Protein AF-A0A351YX55-F1 (afdb_monomer)

Solvent-accessible surface area (backbone atoms only — not comparable to full-atom values): 6718 Å² total; per-residue (Å²): 135,86,81,84,75,85,75,78,84,70,80,73,75,76,81,52,89,82,68,80,78,48,26,46,62,54,45,52,52,51,52,54,45,51,53,49,22,58,74,71,72,47,92,52,70,72,75,37,78,89,35,50,68,60,51,47,45,30,57,53,31,36,51,44,68,90,80,42,91,55,95,71,80,54,76,73,83,74,54,78,64,52,51,49,49,51,50,51,37,52,54,46,45,53,50,50,51,28,61,76,67,57,55,88,58,87,128

Nearest PDB structures (foldseek):
  5gna-assembly1_A  TM=3.179E-01  e=4.954E+00  Salmonella enterica subsp. enterica serovar Typhimurium str. LT2

Secondary structure (DSSP, 8-state):
----------------TT-TT-HHHHHHHHHHHHHHHHHTT---GGGSGGGHHHHHHHHHHTT-TTT--SS--------HHHHHHHHHHHHHHHHHHHHHTTTT---

pLDDT: mean 80.02, std 22.58, range [28.55, 98.31]

Mean predicted aligned error: 9.8 Å

Sequence (107 aa):
MHKYNKKANVWTLNFDETTISDCSLFLDKWNVVGDIAKTLNCDFVGNQDSCTKLYSKFVYGANLPTMNNTDKKYIPSFDKEELRQIANVTNDMAGVLKLALEIDAPQ

Structure (mmCIF, N/CA/C/O backbone):
data_AF-A0A351YX55-F1
#
_entry.id   AF-A0A351YX55-F1
#
loop_
_atom_site.group_PDB
_atom_site.id
_atom_site.type_symbol
_atom_site.label_atom_id
_atom_site.label_alt_id
_atom_site.label_comp_id
_atom_site.label_asym_id
_atom_site.label_entity_id
_atom_site.label_seq_id
_atom_site.pdbx_PDB_ins_code
_atom_site.Cartn_x
_atom_site.Cartn_y
_atom_site.Cartn_z
_atom_site.occupancy
_atom_site.B_iso_or_equiv
_atom_site.auth_seq_id
_atom_site.auth_co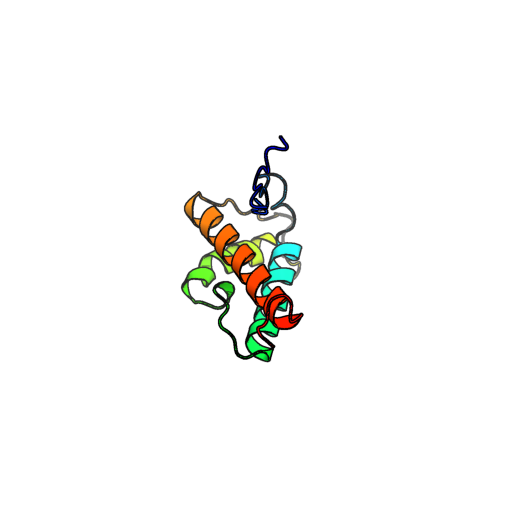mp_id
_atom_site.auth_asym_id
_atom_site.auth_atom_id
_atom_site.pdbx_PDB_model_num
ATOM 1 N N . MET A 1 1 ? 11.730 37.334 -26.244 1.00 38.84 1 MET A N 1
ATOM 2 C CA . MET A 1 1 ? 12.554 36.215 -25.735 1.00 38.84 1 MET A CA 1
ATOM 3 C C . MET A 1 1 ? 11.698 35.377 -24.796 1.00 38.84 1 MET A C 1
ATOM 5 O O . MET A 1 1 ? 11.363 35.835 -23.711 1.00 38.84 1 MET A O 1
ATOM 9 N N . HIS A 1 2 ? 11.244 34.215 -25.271 1.00 33.81 2 HIS A N 1
ATOM 10 C CA . HIS A 1 2 ? 10.392 33.289 -24.521 1.00 33.81 2 HIS A CA 1
ATOM 11 C C . HIS A 1 2 ? 11.194 32.649 -23.380 1.00 33.81 2 HIS A C 1
ATOM 13 O O . HIS A 1 2 ? 12.179 31.958 -23.628 1.00 33.81 2 HIS A O 1
ATOM 19 N N . LYS A 1 3 ? 10.776 32.878 -22.130 1.00 35.16 3 LYS A N 1
ATOM 20 C CA . LYS A 1 3 ? 11.300 32.156 -20.967 1.00 35.16 3 LYS A CA 1
ATOM 21 C C . LYS A 1 3 ? 10.686 30.755 -20.964 1.00 35.16 3 LYS A C 1
ATOM 23 O O . LYS A 1 3 ? 9.524 30.594 -20.601 1.00 35.16 3 LYS A O 1
ATOM 28 N N . TYR A 1 4 ? 11.462 29.758 -21.382 1.00 28.55 4 TYR A N 1
ATOM 29 C CA . TYR A 1 4 ? 11.138 28.351 -21.162 1.00 28.55 4 TYR A CA 1
ATOM 30 C C . TYR A 1 4 ? 11.154 28.08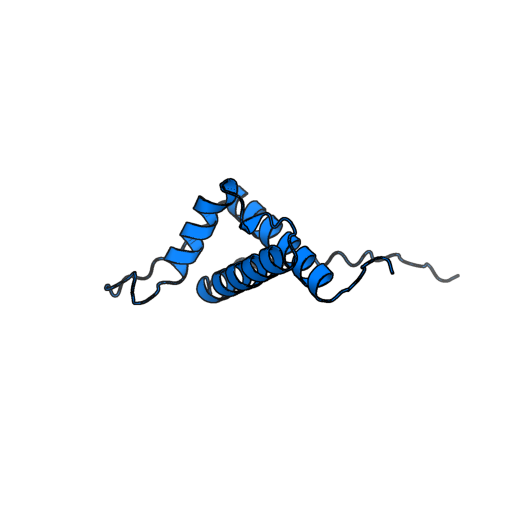5 -19.655 1.00 28.55 4 TYR A C 1
ATOM 32 O O . TYR A 1 4 ? 12.212 28.045 -19.030 1.00 28.55 4 TYR A O 1
ATOM 40 N N . ASN A 1 5 ? 9.972 27.951 -19.061 1.00 30.39 5 ASN A N 1
ATOM 41 C CA . ASN A 1 5 ? 9.821 27.564 -17.668 1.00 30.39 5 ASN A CA 1
ATOM 42 C C . ASN A 1 5 ? 9.662 26.041 -17.631 1.00 30.39 5 ASN A C 1
ATOM 44 O O . ASN A 1 5 ? 8.621 25.508 -18.014 1.00 30.39 5 ASN A O 1
ATOM 48 N N . LYS A 1 6 ? 10.726 25.338 -17.234 1.00 40.97 6 LYS A N 1
ATOM 49 C CA . LYS A 1 6 ? 10.734 23.885 -17.039 1.00 40.97 6 LYS A CA 1
ATOM 50 C C . LYS A 1 6 ? 9.888 23.579 -15.795 1.00 40.97 6 LYS A C 1
ATOM 52 O O . LYS A 1 6 ? 10.411 23.433 -14.697 1.00 40.97 6 LYS A O 1
ATOM 57 N N . LYS A 1 7 ? 8.562 23.522 -15.950 1.00 35.44 7 LYS A N 1
ATOM 58 C CA . LYS A 1 7 ? 7.699 22.883 -14.953 1.00 35.44 7 LYS A CA 1
ATOM 59 C C . LYS A 1 7 ? 7.976 21.387 -15.033 1.00 35.44 7 LYS A C 1
ATOM 61 O O . LYS A 1 7 ? 7.466 20.703 -15.914 1.00 35.44 7 LYS A O 1
ATOM 66 N N . ALA A 1 8 ? 8.840 20.900 -14.147 1.00 36.28 8 ALA A N 1
ATOM 67 C CA . ALA A 1 8 ? 8.860 19.489 -13.817 1.00 36.28 8 ALA A CA 1
ATOM 68 C C . ALA A 1 8 ? 7.469 19.152 -13.265 1.00 36.28 8 ALA A C 1
ATOM 70 O O . ALA A 1 8 ? 7.098 19.608 -12.184 1.00 36.28 8 ALA A O 1
ATOM 71 N N . ASN A 1 9 ? 6.680 18.428 -14.057 1.00 36.25 9 ASN A N 1
ATOM 72 C CA . ASN A 1 9 ? 5.442 17.802 -13.619 1.00 36.25 9 ASN A CA 1
ATOM 73 C C . ASN A 1 9 ? 5.810 16.684 -12.643 1.00 36.25 9 ASN A C 1
ATOM 75 O O . ASN A 1 9 ? 5.914 15.520 -13.018 1.00 36.25 9 ASN A O 1
ATOM 79 N N . VAL A 1 10 ? 6.052 17.049 -11.388 1.00 37.03 10 VAL A N 1
ATOM 80 C CA . VAL A 1 10 ? 5.921 16.101 -10.292 1.00 37.03 10 VAL A CA 1
ATOM 81 C C . VAL A 1 10 ? 4.430 16.064 -10.018 1.00 37.03 10 VAL A C 1
ATOM 83 O O . VAL A 1 10 ? 3.863 17.045 -9.540 1.00 37.03 10 VAL A O 1
ATOM 86 N N . TRP A 1 11 ? 3.779 14.968 -10.394 1.00 35.53 11 TRP A N 1
ATOM 87 C CA . TRP A 1 11 ? 2.463 14.635 -9.878 1.00 35.53 11 TRP A CA 1
ATOM 88 C C . TRP A 1 11 ? 2.602 14.498 -8.361 1.00 35.53 11 TRP A C 1
ATOM 90 O O . TRP A 1 11 ? 2.833 13.413 -7.840 1.00 35.53 11 TRP A O 1
ATOM 100 N N . THR A 1 12 ? 2.516 15.609 -7.633 1.00 34.50 12 THR A N 1
ATOM 101 C CA . THR A 1 12 ? 2.082 15.571 -6.246 1.00 34.50 12 THR A CA 1
ATOM 102 C C . THR A 1 12 ? 0.660 15.044 -6.310 1.00 34.50 12 THR A C 1
ATOM 104 O O . THR A 1 12 ? -0.283 15.801 -6.546 1.00 34.50 12 THR A O 1
ATOM 107 N N . LEU A 1 13 ? 0.513 13.723 -6.190 1.00 39.91 13 LEU A N 1
ATOM 108 C CA . LEU A 1 13 ? -0.723 13.133 -5.714 1.00 39.91 13 LEU A CA 1
ATOM 109 C C . LEU A 1 13 ? -0.934 13.763 -4.341 1.00 39.91 13 LEU A C 1
ATOM 111 O O . LEU A 1 13 ? -0.327 13.354 -3.353 1.00 39.91 13 LEU A O 1
ATOM 115 N N . ASN A 1 14 ? -1.701 14.85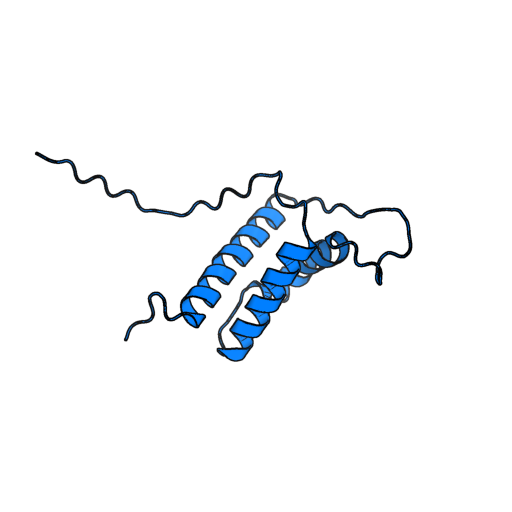2 -4.317 1.00 35.97 14 ASN A N 1
ATOM 116 C CA . ASN A 1 14 ? -2.205 15.425 -3.090 1.00 35.97 14 ASN A CA 1
ATOM 117 C C . ASN A 1 14 ? -3.108 14.344 -2.501 1.00 35.97 14 ASN A C 1
ATOM 119 O O . ASN A 1 14 ? -4.268 14.224 -2.889 1.00 35.97 14 ASN A O 1
ATOM 123 N N . PHE A 1 15 ? -2.541 13.516 -1.624 1.00 45.19 15 PHE A N 1
ATOM 124 C CA . PHE A 1 15 ? -3.295 12.729 -0.662 1.00 45.19 15 PHE A CA 1
ATOM 125 C C . PHE A 1 15 ? -3.948 13.732 0.284 1.00 45.19 15 PHE A C 1
ATOM 127 O O . PHE A 1 15 ? -3.431 14.073 1.342 1.00 45.19 15 PHE A O 1
ATOM 134 N N . ASP A 1 16 ? -5.043 14.301 -0.198 1.00 39.59 16 ASP A N 1
ATOM 135 C CA . ASP A 1 16 ? -6.009 15.035 0.585 1.00 39.59 16 ASP A CA 1
ATOM 136 C C . ASP A 1 16 ? -6.512 14.086 1.686 1.00 39.59 16 ASP A C 1
ATOM 138 O O . ASP A 1 16 ? -6.999 12.986 1.398 1.00 39.59 16 ASP A O 1
ATOM 142 N N . GLU A 1 17 ? -6.366 14.514 2.943 1.00 40.56 17 GLU A N 1
ATOM 143 C CA . GLU A 1 17 ? -6.799 13.828 4.168 1.00 40.56 17 GLU A CA 1
ATOM 144 C C . GLU A 1 17 ? -8.263 13.328 4.123 1.00 40.56 17 GLU A C 1
ATOM 146 O O . GLU A 1 17 ? -8.650 12.493 4.937 1.00 40.56 17 GLU A O 1
ATOM 151 N N . THR A 1 18 ? -9.075 13.761 3.153 1.00 40.66 18 THR A N 1
ATOM 152 C CA . THR A 1 18 ? -10.464 13.326 2.941 1.00 40.66 18 THR A CA 1
ATOM 153 C C . THR A 1 18 ? -10.651 12.085 2.050 1.00 40.66 18 THR A C 1
ATOM 155 O O . THR A 1 18 ? -11.782 11.621 1.903 1.00 40.66 18 THR A O 1
ATOM 158 N N . THR A 1 19 ? -9.589 11.476 1.497 1.00 45.50 19 THR A N 1
ATOM 159 C CA . THR A 1 19 ? -9.704 10.350 0.530 1.00 45.50 19 THR A CA 1
ATOM 160 C C . THR A 1 19 ? -9.194 8.982 1.000 1.00 45.50 19 THR A C 1
ATOM 162 O O . THR A 1 19 ? -9.152 8.041 0.209 1.00 45.50 19 THR A O 1
ATOM 165 N N . ILE A 1 20 ? -8.928 8.802 2.300 1.00 51.03 20 ILE A N 1
ATOM 166 C CA . ILE A 1 20 ? -8.812 7.464 2.921 1.00 51.03 20 ILE A CA 1
ATOM 167 C C . ILE A 1 20 ? -10.177 7.024 3.496 1.00 51.03 20 ILE A C 1
ATOM 169 O O . ILE A 1 20 ? -10.271 6.456 4.579 1.00 51.03 20 ILE A O 1
ATOM 173 N N . SER A 1 21 ? -11.281 7.326 2.805 1.00 54.59 21 SER A N 1
ATOM 174 C CA . SER A 1 21 ? -12.603 6.808 3.193 1.00 54.59 21 SER A CA 1
ATOM 175 C C . SER A 1 21 ? -12.866 5.409 2.629 1.00 54.59 21 SER A C 1
ATOM 177 O O . SER A 1 21 ? -13.697 4.685 3.175 1.00 54.59 21 SER A O 1
ATOM 179 N N . ASP A 1 22 ? -12.121 4.997 1.596 1.00 77.44 22 ASP A N 1
ATOM 180 C CA . ASP A 1 22 ? -12.303 3.709 0.930 1.00 77.44 22 ASP A CA 1
ATOM 181 C C . ASP A 1 22 ? -11.045 2.837 1.031 1.00 77.44 22 ASP A C 1
ATOM 183 O O . ASP A 1 22 ? -10.261 2.667 0.093 1.00 77.44 22 ASP A O 1
ATOM 187 N N . CYS A 1 23 ? -10.837 2.294 2.231 1.00 88.62 23 CYS A N 1
ATOM 188 C CA . CYS A 1 23 ? -9.776 1.323 2.484 1.00 88.62 23 CYS A CA 1
ATOM 189 C C . CYS A 1 23 ? -9.897 0.088 1.578 1.00 88.62 23 CYS A C 1
ATOM 191 O O . CYS A 1 23 ? -8.868 -0.492 1.245 1.00 88.62 23 CYS A O 1
ATOM 193 N N . SER A 1 24 ? -11.114 -0.280 1.152 1.00 89.00 24 SER A N 1
ATOM 194 C CA . SER A 1 24 ? -11.327 -1.383 0.208 1.00 89.00 24 SER A CA 1
ATOM 195 C C . SER A 1 24 ? -10.708 -1.055 -1.144 1.00 89.00 24 SER A C 1
ATOM 197 O O . SER A 1 24 ? -9.895 -1.825 -1.642 1.00 89.00 24 SER A O 1
ATOM 199 N N . LEU A 1 25 ? -10.992 0.127 -1.697 1.00 90.19 25 LEU A N 1
ATOM 200 C CA . LEU A 1 25 ? -10.420 0.549 -2.975 1.00 90.19 25 LEU A CA 1
ATOM 201 C C . LEU A 1 25 ? -8.886 0.616 -2.944 1.00 90.19 25 LEU A C 1
ATOM 203 O O . LEU A 1 25 ? -8.226 0.258 -3.920 1.00 90.19 25 LEU A O 1
ATOM 207 N N . PHE A 1 26 ? -8.298 1.110 -1.851 1.00 93.00 26 PHE A N 1
ATOM 208 C CA . PHE A 1 26 ? -6.839 1.138 -1.726 1.00 93.00 26 PHE A CA 1
ATOM 209 C C . PHE A 1 26 ? -6.249 -0.275 -1.632 1.00 93.00 26 PHE A C 1
ATOM 211 O O . PHE A 1 26 ? -5.245 -0.563 -2.283 1.00 93.00 26 PHE A O 1
ATOM 218 N N . LEU A 1 27 ? -6.897 -1.160 -0.873 1.00 93.62 27 LEU A N 1
ATOM 219 C CA . LEU A 1 27 ? -6.505 -2.560 -0.744 1.00 93.62 27 LEU A CA 1
ATOM 220 C C . LEU A 1 27 ? -6.593 -3.304 -2.084 1.00 93.62 27 LEU A C 1
ATOM 222 O O . LEU A 1 27 ? -5.666 -4.029 -2.434 1.00 93.62 27 LEU A O 1
ATOM 226 N N . ASP A 1 28 ? -7.650 -3.074 -2.865 1.00 94.62 28 ASP A N 1
ATOM 227 C CA . ASP A 1 28 ? -7.821 -3.669 -4.193 1.00 94.62 28 ASP A CA 1
ATOM 228 C C . ASP A 1 28 ? -6.697 -3.243 -5.140 1.00 94.62 28 ASP A C 1
ATOM 230 O O . ASP A 1 28 ? -6.088 -4.082 -5.804 1.00 94.62 28 ASP A O 1
ATOM 234 N N . LYS A 1 29 ? -6.355 -1.947 -5.151 1.00 95.75 29 LYS A N 1
ATOM 235 C CA . LYS A 1 29 ? -5.208 -1.437 -5.918 1.00 95.75 29 LYS A CA 1
ATOM 236 C C . LYS A 1 29 ? -3.908 -2.106 -5.482 1.00 95.75 29 LYS A C 1
ATOM 238 O O . LYS A 1 29 ? -3.143 -2.544 -6.336 1.00 95.75 29 LYS A O 1
ATOM 243 N N . TRP A 1 30 ? -3.672 -2.204 -4.174 1.00 97.00 30 TRP A N 1
ATOM 244 C CA . TRP A 1 30 ? -2.478 -2.850 -3.632 1.00 97.00 30 TRP A CA 1
ATOM 245 C C . TRP A 1 30 ? -2.375 -4.305 -4.087 1.00 97.00 30 TRP A C 1
ATOM 247 O O . TRP A 1 30 ? -1.328 -4.712 -4.585 1.00 97.00 30 TRP A O 1
ATOM 257 N N . ASN A 1 31 ? -3.459 -5.070 -3.967 1.00 97.06 31 ASN A N 1
ATOM 258 C CA . ASN A 1 31 ? -3.493 -6.485 -4.330 1.00 97.06 31 ASN A CA 1
ATOM 259 C C . ASN A 1 31 ? -3.265 -6.694 -5.828 1.00 97.06 31 ASN A C 1
ATOM 261 O O . ASN A 1 31 ? -2.382 -7.460 -6.207 1.00 97.06 31 ASN A O 1
ATOM 265 N N . VAL A 1 32 ? -3.992 -5.958 -6.675 1.00 98.00 32 VAL A N 1
ATOM 266 C CA . VAL A 1 32 ? -3.843 -6.046 -8.136 1.00 98.00 32 VAL A CA 1
ATOM 267 C C . VAL A 1 32 ? -2.412 -5.725 -8.556 1.00 98.00 32 VAL A C 1
ATOM 269 O O . VAL A 1 32 ? -1.814 -6.460 -9.338 1.00 98.00 32 VAL A O 1
ATOM 272 N N . VAL A 1 33 ? -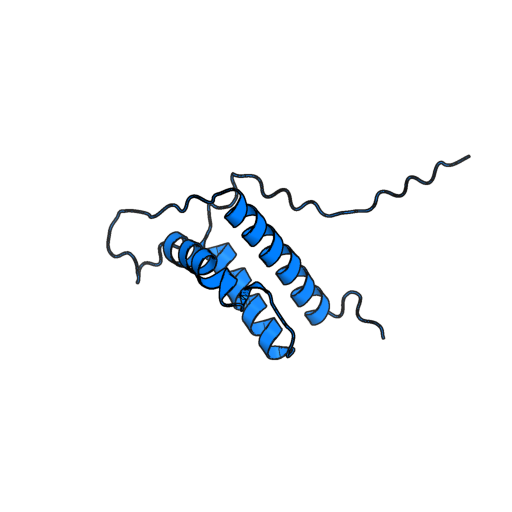1.833 -4.648 -8.025 1.00 98.12 33 VAL A N 1
ATOM 273 C CA . VAL A 1 33 ? -0.464 -4.262 -8.378 1.00 98.12 33 VAL A CA 1
ATOM 274 C C . VAL A 1 33 ? 0.562 -5.259 -7.839 1.00 98.12 33 VAL A C 1
ATOM 276 O O . VAL A 1 33 ? 1.521 -5.581 -8.538 1.00 98.12 33 VAL A O 1
ATOM 279 N N . GLY A 1 34 ? 0.343 -5.810 -6.644 1.00 97.94 34 GLY A N 1
ATOM 280 C CA . GLY A 1 34 ? 1.177 -6.874 -6.092 1.00 97.94 34 GLY A CA 1
ATOM 281 C C . GLY A 1 34 ? 1.187 -8.138 -6.958 1.00 97.94 34 GLY A C 1
ATOM 282 O O . GLY A 1 34 ? 2.248 -8.739 -7.139 1.00 97.94 34 GLY A O 1
ATOM 283 N N . ASP A 1 35 ? 0.044 -8.514 -7.534 1.00 98.31 35 ASP A N 1
ATOM 284 C CA . ASP A 1 35 ? -0.068 -9.654 -8.452 1.00 98.31 35 ASP A CA 1
ATOM 285 C C . ASP A 1 35 ? 0.570 -9.370 -9.821 1.00 98.31 35 ASP A C 1
ATOM 287 O O . ASP A 1 35 ? 1.235 -10.242 -10.390 1.00 98.31 35 ASP A O 1
ATOM 291 N N . ILE A 1 36 ? 0.454 -8.137 -10.328 1.00 98.00 36 ILE A N 1
ATOM 292 C CA . ILE A 1 36 ? 1.173 -7.692 -11.532 1.00 98.00 36 ILE A CA 1
ATOM 293 C C . ILE A 1 36 ? 2.686 -7.764 -11.306 1.00 98.00 36 ILE A C 1
ATOM 295 O O . ILE A 1 36 ? 3.391 -8.336 -12.135 1.00 98.00 36 ILE A O 1
ATOM 299 N N . ALA A 1 37 ? 3.188 -7.250 -10.180 1.00 97.88 37 ALA A N 1
ATOM 300 C CA . ALA A 1 37 ? 4.616 -7.275 -9.864 1.00 97.88 37 ALA A CA 1
ATOM 301 C C . ALA A 1 37 ? 5.173 -8.706 -9.852 1.00 97.88 37 ALA A C 1
ATOM 303 O O . ALA A 1 37 ? 6.200 -8.987 -10.467 1.00 97.88 37 ALA A O 1
ATOM 304 N N . LYS A 1 38 ? 4.438 -9.646 -9.240 1.00 97.00 38 LYS A N 1
ATOM 305 C CA . LYS A 1 38 ? 4.785 -11.076 -9.264 1.00 97.00 38 LYS A CA 1
ATOM 306 C C . LYS A 1 38 ? 4.770 -11.655 -10.678 1.00 97.00 38 LYS A C 1
ATOM 308 O O . LYS A 1 38 ? 5.664 -12.418 -11.025 1.00 97.00 38 LYS A O 1
ATOM 313 N N . THR A 1 39 ? 3.780 -11.289 -11.493 1.00 97.00 39 THR A N 1
ATOM 314 C CA . THR A 1 39 ? 3.663 -11.749 -12.888 1.00 97.00 39 THR A CA 1
ATOM 315 C C . THR A 1 39 ? 4.836 -11.268 -13.744 1.00 97.00 39 THR A C 1
ATOM 317 O O . THR A 1 39 ? 5.354 -12.024 -14.562 1.00 97.00 39 THR A O 1
ATOM 320 N N . LEU A 1 40 ? 5.285 -10.030 -13.530 1.00 95.44 40 LEU A N 1
ATOM 321 C CA . LEU A 1 40 ? 6.434 -9.430 -14.213 1.00 95.44 40 LEU A CA 1
ATOM 322 C C . LEU A 1 40 ? 7.780 -9.787 -13.570 1.00 95.44 40 LEU A C 1
ATOM 324 O O . LEU A 1 40 ? 8.823 -9.385 -14.082 1.00 95.44 40 LEU A O 1
ATOM 328 N N . ASN A 1 41 ? 7.767 -10.531 -12.460 1.00 96.31 41 ASN A N 1
ATOM 329 C CA . ASN A 1 41 ? 8.942 -10.855 -11.657 1.00 96.31 41 ASN A CA 1
ATOM 330 C C . ASN A 1 41 ? 9.767 -9.607 -11.272 1.00 96.31 41 ASN A C 1
ATOM 332 O O . ASN A 1 41 ? 10.995 -9.606 -11.380 1.00 96.31 41 ASN A O 1
ATOM 336 N N . CYS A 1 42 ? 9.089 -8.536 -10.848 1.00 94.81 42 CYS A N 1
ATOM 337 C CA . CYS A 1 42 ? 9.717 -7.322 -10.333 1.00 94.81 42 CYS A CA 1
ATOM 338 C C . CYS A 1 42 ? 9.413 -7.101 -8.846 1.00 94.81 42 CYS A C 1
ATOM 340 O O . CYS A 1 42 ? 8.445 -7.631 -8.291 1.00 94.81 42 CYS A O 1
ATOM 342 N N . ASP A 1 43 ? 10.260 -6.299 -8.203 1.00 96.12 43 ASP A N 1
ATOM 343 C CA . ASP A 1 43 ? 10.064 -5.914 -6.813 1.00 96.12 43 ASP A CA 1
ATOM 344 C C . ASP A 1 43 ? 8.920 -4.902 -6.684 1.00 96.12 43 ASP A C 1
ATOM 346 O O . ASP A 1 43 ? 8.776 -3.983 -7.488 1.00 96.12 43 ASP A O 1
ATOM 350 N N . PHE A 1 44 ? 8.130 -5.062 -5.624 1.00 97.62 44 PHE A N 1
ATOM 351 C CA . PHE A 1 44 ? 7.124 -4.100 -5.193 1.00 97.62 44 PHE A CA 1
ATOM 352 C C . PHE A 1 44 ? 7.229 -3.939 -3.678 1.00 97.62 44 PHE A C 1
ATOM 354 O O . PHE A 1 44 ? 7.084 -4.909 -2.932 1.00 97.62 44 PHE A O 1
ATOM 361 N N . VAL A 1 45 ? 7.468 -2.716 -3.208 1.00 97.25 45 VAL A N 1
ATOM 362 C CA . VAL A 1 45 ? 7.641 -2.369 -1.791 1.00 97.25 45 VAL A CA 1
ATOM 363 C C . VAL A 1 45 ? 6.443 -2.813 -0.962 1.00 97.25 45 VAL A C 1
ATOM 365 O O . VAL A 1 45 ? 6.609 -3.272 0.164 1.00 97.25 45 VAL A O 1
ATOM 368 N N . GLY A 1 46 ? 5.240 -2.771 -1.542 1.00 95.25 46 GLY A N 1
ATOM 369 C CA . GLY A 1 46 ? 4.027 -3.211 -0.869 1.00 95.25 46 GLY A CA 1
ATOM 370 C C . GLY A 1 46 ? 3.979 -4.715 -0.566 1.00 95.25 46 GLY A C 1
ATOM 371 O O . GLY A 1 46 ? 3.150 -5.130 0.238 1.00 95.25 46 GLY A O 1
ATOM 372 N N . ASN A 1 47 ? 4.855 -5.528 -1.163 1.00 96.12 47 ASN A N 1
ATOM 373 C CA . ASN A 1 47 ? 4.986 -6.957 -0.859 1.00 96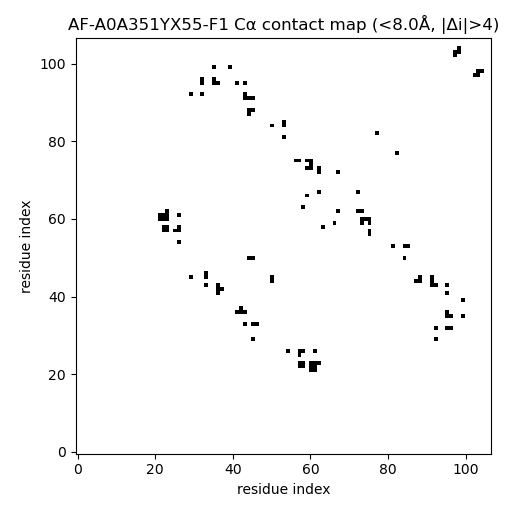.12 47 ASN A CA 1
ATOM 374 C C . ASN A 1 47 ? 6.022 -7.248 0.245 1.00 96.12 47 ASN A C 1
ATOM 376 O O . ASN A 1 47 ? 6.202 -8.407 0.609 1.00 96.12 47 ASN A O 1
ATOM 380 N N . GLN A 1 48 ? 6.727 -6.236 0.764 1.00 96.25 48 GLN A N 1
ATOM 381 C CA . GLN A 1 48 ? 7.742 -6.423 1.803 1.00 96.25 48 GLN A CA 1
ATOM 382 C C . GLN A 1 48 ? 7.120 -6.541 3.200 1.00 96.25 48 GLN A C 1
ATOM 384 O O . GLN A 1 48 ? 6.143 -5.863 3.523 1.00 96.25 48 GLN A O 1
ATOM 389 N N . ASP A 1 49 ? 7.766 -7.313 4.080 1.00 96.00 49 ASP A N 1
ATOM 390 C CA . ASP A 1 49 ? 7.326 -7.520 5.470 1.00 96.00 49 ASP A 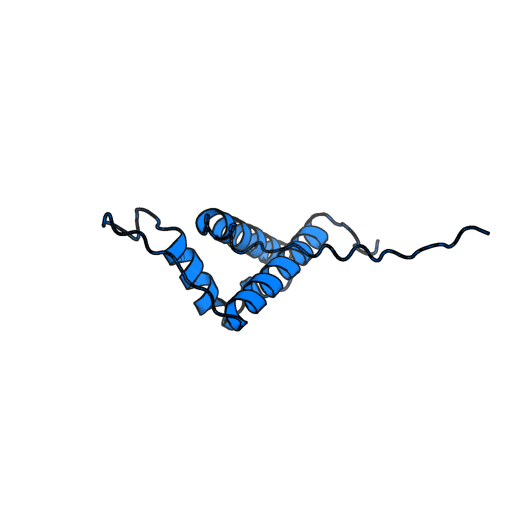CA 1
ATOM 391 C C . ASP A 1 49 ? 7.202 -6.218 6.279 1.00 96.00 49 ASP A C 1
ATOM 393 O O . ASP A 1 49 ? 6.410 -6.126 7.222 1.00 96.00 49 ASP A O 1
ATOM 397 N N . SER A 1 50 ? 7.966 -5.187 5.905 1.00 94.56 50 SER A N 1
ATOM 398 C CA . SER A 1 50 ? 7.903 -3.850 6.502 1.00 94.56 50 SER A CA 1
ATOM 399 C C . SER A 1 50 ? 6.527 -3.193 6.331 1.00 94.56 50 SER A C 1
ATOM 401 O O . SER A 1 50 ? 6.107 -2.426 7.199 1.00 94.56 50 SER A O 1
ATOM 403 N N . CYS A 1 51 ? 5.790 -3.538 5.271 1.00 96.12 51 CYS A N 1
ATOM 404 C CA . CYS A 1 51 ? 4.461 -3.007 4.986 1.00 96.12 51 CYS A CA 1
ATOM 405 C C . CYS A 1 51 ? 3.320 -3.814 5.622 1.00 96.12 51 CYS A C 1
ATOM 407 O O . CYS A 1 51 ? 2.182 -3.344 5.614 1.00 96.12 51 CYS A O 1
ATOM 409 N N . THR A 1 52 ? 3.584 -4.974 6.234 1.00 96.25 52 THR A N 1
ATOM 410 C CA . THR A 1 52 ? 2.546 -5.869 6.783 1.00 96.25 52 THR A CA 1
ATOM 411 C C . THR A 1 52 ? 1.622 -5.175 7.786 1.00 96.25 52 THR A C 1
ATOM 413 O O . THR A 1 52 ? 0.403 -5.368 7.762 1.00 96.25 52 THR A O 1
ATOM 416 N N . LYS A 1 53 ? 2.171 -4.325 8.664 1.00 96.31 53 LYS A N 1
ATOM 417 C CA . LYS A 1 53 ? 1.369 -3.569 9.644 1.00 96.31 53 LYS A CA 1
ATOM 418 C C . LYS A 1 53 ? 0.445 -2.555 8.971 1.00 96.31 53 LYS A C 1
ATOM 420 O O . LYS A 1 53 ? -0.726 -2.464 9.338 1.00 96.31 53 LYS A O 1
ATOM 425 N N . LEU A 1 54 ? 0.958 -1.830 7.977 1.00 96.00 54 LEU A N 1
ATOM 426 C CA . LEU A 1 54 ? 0.183 -0.857 7.213 1.00 96.00 54 LEU A CA 1
ATOM 427 C C . LEU A 1 54 ? -0.917 -1.549 6.400 1.00 96.00 54 LEU A C 1
ATOM 429 O O . LEU A 1 54 ? -2.078 -1.152 6.472 1.00 96.00 54 LEU A O 1
ATOM 433 N N . TYR A 1 55 ? -0.568 -2.624 5.692 1.00 96.31 55 TYR A N 1
ATOM 434 C CA . TYR A 1 55 ? -1.510 -3.441 4.930 1.00 96.31 55 TYR A CA 1
ATOM 435 C C . TYR A 1 55 ? -2.651 -3.948 5.823 1.00 96.31 55 TYR A C 1
ATOM 437 O O . TYR A 1 55 ? -3.824 -3.819 5.480 1.00 96.31 55 TYR A O 1
ATOM 445 N N . SER A 1 56 ?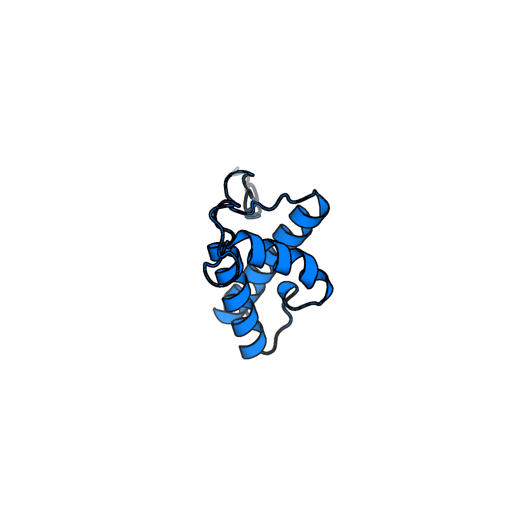 -2.323 -4.423 7.029 1.00 95.31 56 SER A N 1
ATOM 446 C CA . SER A 1 56 ? -3.317 -4.894 8.000 1.00 95.31 56 SER A CA 1
ATOM 447 C C . SER A 1 56 ? -4.313 -3.795 8.394 1.00 95.31 56 SER A C 1
ATOM 449 O O . SER A 1 56 ? -5.510 -4.065 8.478 1.00 95.31 56 SER A O 1
ATOM 451 N N . LYS A 1 57 ? -3.864 -2.543 8.587 1.00 94.31 57 LYS A N 1
ATOM 452 C CA . LYS A 1 57 ? -4.773 -1.410 8.851 1.00 94.31 57 LYS A CA 1
ATOM 453 C C . LYS A 1 57 ? -5.769 -1.188 7.713 1.00 94.31 57 LYS A C 1
ATOM 455 O O . LYS A 1 57 ? -6.936 -0.927 7.997 1.00 94.31 57 LYS A O 1
ATOM 460 N N . PHE A 1 58 ? -5.345 -1.330 6.457 1.00 93.69 58 PHE A N 1
ATOM 461 C CA . PHE A 1 58 ? -6.253 -1.247 5.309 1.00 93.69 58 PHE A CA 1
ATOM 462 C C . PHE A 1 58 ? -7.234 -2.421 5.255 1.00 93.69 58 PHE A C 1
ATOM 464 O O . PHE A 1 58 ? -8.418 -2.191 5.028 1.00 93.69 58 PHE A O 1
ATOM 471 N N . VAL A 1 59 ? -6.791 -3.648 5.551 1.00 92.62 59 VAL A N 1
ATOM 472 C CA . VAL A 1 59 ? -7.676 -4.826 5.638 1.00 92.62 59 VAL A CA 1
ATOM 473 C C . VAL A 1 59 ? -8.775 -4.623 6.682 1.00 92.62 59 VAL A C 1
ATOM 475 O O . VAL A 1 59 ? -9.955 -4.798 6.382 1.00 92.62 59 VAL A O 1
ATOM 478 N N . TYR A 1 60 ? -8.421 -4.199 7.898 1.00 90.62 60 TYR A N 1
ATOM 479 C CA . TYR A 1 60 ? -9.426 -3.901 8.923 1.00 90.62 60 TYR A CA 1
ATOM 480 C C . TYR A 1 60 ? -10.294 -2.699 8.531 1.00 90.62 60 TYR A C 1
ATOM 482 O O . TYR A 1 60 ? -11.505 -2.710 8.751 1.00 90.62 60 TYR A O 1
ATOM 490 N N . GLY A 1 61 ? -9.692 -1.668 7.928 1.00 89.69 61 GLY A N 1
ATOM 491 C CA . GLY A 1 61 ? -10.384 -0.468 7.453 1.00 89.69 61 GLY A CA 1
ATOM 492 C C . GLY A 1 61 ? -11.387 -0.743 6.334 1.00 89.69 61 GLY A C 1
ATOM 493 O O . GLY A 1 61 ? -12.379 -0.026 6.216 1.00 89.69 61 GLY A O 1
ATOM 494 N N . ALA A 1 62 ? -11.185 -1.806 5.550 1.00 89.06 62 ALA A N 1
ATOM 495 C CA . ALA A 1 62 ? -12.126 -2.241 4.522 1.00 89.06 62 ALA A CA 1
ATOM 496 C C . ALA A 1 62 ? -13.448 -2.761 5.114 1.00 89.06 62 ALA A C 1
ATOM 498 O O . ALA A 1 62 ? -14.425 -2.886 4.382 1.00 89.06 62 ALA A O 1
ATOM 499 N N . ASN A 1 63 ? -13.508 -3.025 6.431 1.00 87.38 63 ASN A N 1
ATOM 500 C CA . ASN A 1 63 ? -14.715 -3.462 7.141 1.00 87.38 63 ASN A CA 1
ATOM 501 C C . ASN A 1 63 ? -15.448 -4.606 6.419 1.00 87.38 63 ASN A C 1
ATOM 503 O O . ASN A 1 63 ? -16.675 -4.601 6.312 1.00 87.38 63 ASN A O 1
ATOM 507 N N . LEU A 1 64 ? -14.683 -5.577 5.906 1.00 85.38 64 LEU A N 1
ATOM 508 C CA . LEU A 1 64 ? -15.235 -6.705 5.164 1.00 85.38 64 LEU A CA 1
ATOM 509 C C . LEU A 1 64 ? -16.285 -7.430 6.026 1.00 85.38 64 LEU A C 1
ATOM 511 O O . LEU A 1 64 ? -15.982 -7.751 7.182 1.00 85.38 64 LEU A O 1
ATOM 515 N N . PRO A 1 65 ? -17.482 -7.742 5.488 1.00 81.38 65 PRO A N 1
ATOM 516 C CA . PRO A 1 65 ? -18.546 -8.394 6.256 1.00 81.38 65 PRO A CA 1
ATOM 517 C C . PRO A 1 65 ? -18.109 -9.710 6.908 1.00 81.38 65 PRO A C 1
ATOM 519 O O . PRO A 1 65 ? -18.601 -10.076 7.963 1.00 81.38 65 PRO A O 1
ATOM 522 N N . THR A 1 66 ? -17.147 -10.407 6.299 1.00 80.88 66 THR A N 1
ATOM 523 C CA . THR A 1 66 ? -16.573 -11.660 6.807 1.00 80.88 66 THR A CA 1
ATOM 524 C C . THR A 1 66 ? -15.665 -11.480 8.026 1.00 80.88 66 THR A C 1
ATOM 526 O O . THR A 1 66 ? -15.451 -12.436 8.767 1.00 80.88 66 THR A O 1
ATOM 529 N N . MET A 1 67 ? -15.114 -10.282 8.239 1.00 77.69 67 MET A N 1
ATOM 530 C CA . MET A 1 67 ? -14.196 -9.969 9.341 1.00 77.69 67 MET A CA 1
ATOM 531 C C . MET A 1 67 ? -14.866 -9.157 10.450 1.00 77.69 67 MET A C 1
ATOM 533 O O . MET A 1 67 ? -14.428 -9.211 11.599 1.00 77.69 67 MET A O 1
ATOM 537 N N . ASN A 1 68 ? -15.922 -8.414 10.121 1.00 71.88 68 ASN A N 1
ATOM 538 C CA . ASN A 1 68 ? -16.651 -7.581 11.060 1.00 71.88 68 ASN A CA 1
ATOM 539 C C . ASN A 1 68 ? -18.141 -7.942 11.068 1.00 71.88 68 ASN A C 1
ATOM 541 O O . ASN A 1 68 ? -18.938 -7.383 10.324 1.00 71.88 68 ASN A O 1
ATOM 545 N N . ASN A 1 69 ? -18.507 -8.858 11.966 1.00 73.88 69 ASN A N 1
ATOM 546 C CA . ASN A 1 69 ? -19.892 -9.293 12.186 1.00 73.88 69 ASN A CA 1
ATOM 547 C C . ASN A 1 69 ? -20.670 -8.359 13.131 1.00 73.88 69 ASN A C 1
ATOM 549 O O . ASN A 1 69 ? -21.686 -8.753 13.702 1.00 73.88 69 ASN A O 1
ATOM 553 N N . THR A 1 70 ? -20.154 -7.154 13.377 1.00 76.56 70 THR A N 1
ATOM 554 C CA . THR A 1 70 ? -20.767 -6.168 14.269 1.00 76.56 70 THR A CA 1
ATOM 555 C C . THR A 1 70 ? -21.132 -4.916 13.486 1.00 76.56 70 THR A C 1
ATOM 557 O O . THR A 1 70 ? -20.487 -4.589 12.495 1.00 76.56 70 THR A O 1
ATOM 560 N N . ASP A 1 71 ? -22.088 -4.138 13.987 1.00 74.62 71 ASP A N 1
ATOM 561 C CA . ASP A 1 71 ? -22.426 -2.837 13.391 1.00 74.62 71 ASP A CA 1
ATOM 562 C C . ASP A 1 71 ? -21.349 -1.756 13.637 1.00 74.62 71 ASP A C 1
ATOM 564 O O . ASP A 1 71 ? -21.501 -0.601 13.232 1.00 74.62 71 ASP A O 1
ATOM 568 N N . LYS A 1 72 ? -20.246 -2.090 14.327 1.00 80.00 72 LYS A N 1
ATOM 569 C CA . LYS A 1 72 ? -19.178 -1.139 14.657 1.00 80.00 72 LYS A CA 1
ATOM 570 C C . LYS A 1 72 ? -18.171 -1.066 13.522 1.00 80.00 72 LYS A C 1
ATOM 572 O O . LYS A 1 72 ? -17.403 -1.998 13.331 1.00 80.00 72 LYS A O 1
ATOM 577 N N . LYS A 1 73 ? -18.095 0.064 12.826 1.00 81.44 73 LYS A N 1
ATOM 578 C CA . LYS A 1 73 ? -17.060 0.286 11.806 1.00 81.44 73 LYS A CA 1
ATOM 579 C C . LYS A 1 73 ? -15.715 0.625 12.446 1.00 81.44 73 LYS A C 1
ATOM 581 O O . LYS A 1 73 ? -15.638 1.501 13.305 1.00 81.44 73 LYS A O 1
ATOM 586 N N . TYR A 1 74 ? -14.657 -0.036 11.991 1.00 86.19 74 TYR A N 1
ATOM 587 C CA . TYR A 1 74 ? -13.289 0.387 12.251 1.00 86.19 74 TYR A CA 1
ATOM 588 C C . TYR A 1 74 ? -12.897 1.475 11.249 1.00 86.19 74 TYR A C 1
ATOM 590 O O . TYR A 1 74 ? -13.056 1.301 10.042 1.00 86.19 74 TYR A O 1
ATOM 598 N N . ILE A 1 75 ? -12.385 2.595 11.752 1.00 86.44 75 ILE A N 1
ATOM 599 C CA . ILE A 1 75 ? -11.850 3.686 10.936 1.00 86.44 75 ILE A CA 1
ATOM 600 C C . ILE A 1 75 ? -10.370 3.814 11.308 1.00 86.44 75 ILE A C 1
ATOM 602 O O . ILE A 1 75 ? -10.078 4.177 12.453 1.00 86.44 75 ILE A O 1
ATOM 606 N N . PRO A 1 76 ? -9.431 3.471 10.408 1.00 88.81 76 PRO A N 1
ATOM 607 C CA . PRO A 1 76 ? -8.014 3.571 10.718 1.00 88.81 76 PRO A CA 1
ATOM 608 C C . PRO A 1 76 ? -7.590 5.033 10.849 1.00 88.81 76 PRO A C 1
ATOM 610 O O . PRO A 1 76 ? -7.991 5.890 10.064 1.00 88.81 76 PRO A O 1
ATOM 613 N N . SER A 1 77 ? -6.731 5.303 11.827 1.00 89.88 77 SER A N 1
ATOM 614 C CA . SER A 1 77 ? -5.920 6.515 11.871 1.00 89.88 77 SER A CA 1
ATOM 615 C C . SER A 1 77 ? -4.506 6.190 11.401 1.00 89.88 77 SER A C 1
ATOM 617 O O . SER A 1 77 ? -3.977 5.112 11.701 1.00 89.88 77 SER A O 1
ATOM 619 N N . PHE A 1 78 ? -3.904 7.126 10.673 1.00 90.12 78 PHE A N 1
ATOM 620 C CA . PHE A 1 78 ? -2.546 7.000 10.159 1.00 90.12 78 PHE A CA 1
ATOM 621 C C . PHE A 1 78 ? -1.667 8.083 10.765 1.00 90.12 78 PHE A C 1
ATOM 623 O O . PHE A 1 78 ? -2.026 9.262 10.752 1.00 90.12 78 PHE A O 1
ATOM 630 N N . ASP A 1 79 ? -0.528 7.686 11.319 1.00 92.25 79 ASP A N 1
ATOM 631 C CA . ASP A 1 79 ? 0.474 8.642 11.771 1.00 92.25 79 ASP A CA 1
ATOM 632 C C . ASP A 1 79 ? 1.327 9.175 10.604 1.00 92.25 79 ASP A C 1
ATOM 634 O O . ASP A 1 79 ? 1.197 8.767 9.448 1.00 92.25 79 ASP A O 1
ATOM 638 N N . LYS A 1 80 ? 2.219 10.128 10.897 1.00 93.00 80 LYS A N 1
ATOM 639 C CA . LYS A 1 80 ? 3.077 10.753 9.876 1.00 93.00 80 LYS A CA 1
ATOM 640 C C . LYS A 1 80 ? 3.975 9.755 9.149 1.00 93.00 80 LYS A C 1
ATOM 642 O O . LYS A 1 80 ? 4.316 9.995 7.995 1.00 93.00 80 LYS A O 1
ATOM 647 N N . GLU A 1 81 ? 4.408 8.701 9.826 1.00 93.38 81 GLU A N 1
ATOM 648 C CA . GLU A 1 81 ? 5.269 7.689 9.231 1.00 93.38 81 GLU A CA 1
ATOM 649 C C . GLU A 1 81 ? 4.455 6.739 8.355 1.00 93.38 81 GLU A C 1
ATOM 651 O O . GLU A 1 81 ? 4.840 6.453 7.225 1.00 93.38 81 GLU A O 1
ATOM 656 N N . GLU A 1 82 ? 3.270 6.345 8.807 1.00 94.50 82 GLU A N 1
ATOM 657 C CA . GLU A 1 82 ? 2.334 5.554 8.014 1.00 94.50 82 GLU A CA 1
ATOM 658 C C . GLU A 1 82 ? 1.882 6.299 6.755 1.00 94.50 82 GLU A C 1
ATOM 660 O O . GLU A 1 82 ? 1.844 5.709 5.679 1.00 94.50 82 GLU A O 1
ATOM 665 N N . LEU A 1 83 ? 1.635 7.610 6.836 1.00 93.00 83 LEU A N 1
ATOM 666 C CA . LEU A 1 83 ? 1.332 8.436 5.661 1.00 93.00 83 LEU A CA 1
ATOM 667 C C . LEU A 1 83 ? 2.490 8.460 4.649 1.00 93.00 83 LEU A C 1
ATOM 669 O O . LEU A 1 83 ? 2.256 8.420 3.439 1.00 93.00 83 LEU A O 1
ATOM 673 N N . ARG A 1 84 ? 3.746 8.471 5.114 1.00 93.25 84 ARG A N 1
ATOM 674 C CA . ARG A 1 84 ? 4.917 8.346 4.226 1.00 93.25 84 ARG A CA 1
ATOM 675 C C . ARG A 1 84 ? 4.996 6.966 3.593 1.00 93.25 84 ARG A C 1
ATOM 677 O O . ARG A 1 84 ? 5.283 6.867 2.404 1.00 93.25 84 ARG A O 1
ATOM 684 N N . GLN A 1 85 ? 4.719 5.912 4.355 1.00 94.81 85 GLN A N 1
ATOM 685 C CA . GLN A 1 85 ? 4.675 4.553 3.821 1.00 94.81 85 GLN A CA 1
ATOM 686 C C . GLN A 1 85 ? 3.570 4.402 2.769 1.00 94.81 85 GLN A C 1
ATOM 688 O O . GLN A 1 85 ? 3.831 3.844 1.709 1.00 94.81 85 GLN A O 1
ATOM 693 N N . ILE A 1 86 ? 2.380 4.970 2.995 1.00 95.38 86 ILE A N 1
ATOM 694 C CA . ILE A 1 86 ? 1.290 5.007 2.005 1.00 95.38 86 ILE A CA 1
ATOM 695 C C . ILE A 1 86 ? 1.753 5.691 0.718 1.00 95.38 86 ILE A C 1
ATOM 697 O O . ILE A 1 86 ? 1.539 5.161 -0.375 1.00 95.38 86 ILE A O 1
ATOM 701 N N . ALA A 1 87 ? 2.417 6.845 0.831 1.00 93.19 87 ALA A N 1
ATOM 702 C CA . ALA A 1 87 ? 2.945 7.559 -0.327 1.00 93.19 87 ALA A CA 1
ATOM 703 C C . ALA A 1 87 ? 4.003 6.732 -1.076 1.00 93.19 87 ALA A C 1
ATOM 705 O O . ALA A 1 87 ? 3.958 6.650 -2.302 1.00 93.19 87 ALA A O 1
ATOM 706 N N . ASN A 1 88 ? 4.915 6.074 -0.354 1.00 95.00 88 ASN A N 1
ATOM 707 C CA . ASN A 1 88 ? 5.935 5.206 -0.944 1.00 95.00 88 ASN A CA 1
ATOM 708 C C . ASN A 1 88 ? 5.311 4.030 -1.696 1.00 95.00 88 ASN A C 1
ATOM 710 O O . ASN A 1 88 ? 5.643 3.817 -2.858 1.00 95.00 88 ASN A O 1
ATOM 714 N N . VAL A 1 89 ? 4.367 3.321 -1.070 1.00 96.75 89 VAL A N 1
ATOM 715 C CA . VAL A 1 89 ? 3.646 2.215 -1.710 1.00 96.75 89 VAL A CA 1
ATOM 716 C C . VAL A 1 89 ? 2.908 2.714 -2.951 1.00 96.75 89 VAL A C 1
ATOM 718 O O . VAL A 1 89 ? 2.995 2.089 -3.999 1.00 96.75 89 VAL A O 1
ATOM 721 N N . THR A 1 90 ? 2.234 3.863 -2.881 1.00 96.06 90 THR A N 1
ATOM 722 C CA . THR A 1 90 ? 1.485 4.417 -4.024 1.00 96.06 90 THR A CA 1
ATOM 723 C C . THR A 1 90 ? 2.396 4.806 -5.189 1.00 96.06 90 THR A C 1
ATOM 725 O O . THR A 1 90 ? 2.073 4.545 -6.348 1.00 96.06 90 THR A O 1
ATOM 728 N N . ASN A 1 91 ? 3.543 5.424 -4.900 1.00 94.38 91 ASN A N 1
ATOM 729 C CA . ASN A 1 91 ? 4.522 5.777 -5.926 1.00 94.38 91 ASN A CA 1
ATOM 730 C C . ASN A 1 91 ? 5.096 4.530 -6.597 1.00 94.38 91 ASN A C 1
ATOM 732 O O . ASN A 1 91 ? 5.240 4.499 -7.819 1.00 94.38 91 ASN A O 1
ATOM 736 N N . ASP A 1 92 ? 5.379 3.499 -5.810 1.00 96.75 92 ASP A N 1
ATOM 737 C CA . ASP A 1 92 ? 5.893 2.243 -6.335 1.00 96.75 92 ASP A CA 1
ATOM 738 C C . ASP A 1 92 ? 4.827 1.477 -7.129 1.00 96.75 92 ASP A C 1
ATOM 740 O O . ASP A 1 92 ? 5.122 0.932 -8.191 1.00 96.75 92 ASP A O 1
ATOM 744 N N . MET A 1 93 ? 3.551 1.552 -6.719 1.00 96.69 93 MET A N 1
ATOM 745 C CA . MET A 1 93 ? 2.446 1.020 -7.520 1.00 96.69 93 MET A CA 1
ATOM 746 C C . MET A 1 93 ? 2.427 1.638 -8.924 1.00 96.69 93 MET A C 1
ATOM 748 O O . MET A 1 93 ? 2.263 0.935 -9.920 1.00 96.69 93 MET A O 1
ATOM 752 N N . ALA A 1 94 ? 2.619 2.958 -9.017 1.00 95.00 94 ALA A N 1
ATOM 753 C CA . ALA A 1 94 ? 2.712 3.641 -10.303 1.00 95.00 94 ALA A CA 1
ATOM 754 C C . ALA A 1 94 ? 3.940 3.184 -11.111 1.00 95.00 94 ALA A C 1
ATOM 756 O O . ALA A 1 94 ? 3.857 3.104 -12.335 1.00 95.00 94 ALA A O 1
ATOM 757 N N . GLY A 1 95 ? 5.056 2.862 -10.450 1.00 94.69 95 GLY A N 1
ATOM 758 C CA . GLY A 1 95 ? 6.242 2.272 -11.076 1.00 94.69 95 GLY A CA 1
ATOM 759 C C . GLY A 1 95 ? 5.953 0.910 -11.708 1.00 94.69 95 GLY A C 1
ATOM 760 O O . GLY A 1 95 ? 6.205 0.721 -12.898 1.00 94.69 95 GLY A O 1
ATOM 761 N N . VAL A 1 96 ? 5.337 -0.001 -10.949 1.00 96.00 96 VAL A N 1
ATOM 762 C CA . VAL A 1 96 ? 4.932 -1.328 -11.442 1.00 96.00 96 VAL A CA 1
ATOM 763 C C . VAL A 1 96 ? 3.958 -1.209 -12.617 1.00 96.00 96 VAL A C 1
ATOM 765 O O . VAL A 1 96 ? 4.126 -1.890 -13.625 1.00 96.00 96 VAL A O 1
ATOM 768 N N . LEU A 1 97 ? 2.965 -0.317 -12.535 1.00 95.75 97 LEU A N 1
ATOM 769 C CA . LEU A 1 97 ? 1.995 -0.119 -13.617 1.00 95.75 97 LEU A CA 1
ATOM 770 C C . LEU A 1 97 ? 2.633 0.450 -14.889 1.00 95.75 97 LEU A C 1
ATOM 772 O O . LEU A 1 97 ? 2.262 0.042 -15.985 1.00 95.75 97 LEU A O 1
ATOM 776 N N . LYS A 1 98 ? 3.599 1.366 -14.769 1.00 94.62 98 LYS A N 1
ATOM 777 C CA . LYS A 1 98 ? 4.349 1.864 -15.931 1.00 94.62 98 LYS A CA 1
ATOM 778 C C . LYS A 1 98 ? 5.143 0.755 -16.604 1.00 94.62 98 LYS A C 1
ATOM 780 O O . LYS A 1 98 ? 5.073 0.638 -17.822 1.00 94.62 98 LYS A O 1
ATOM 785 N N . LEU A 1 99 ? 5.823 -0.078 -15.813 1.00 93.00 99 LEU A N 1
ATOM 786 C CA . LEU A 1 99 ? 6.537 -1.247 -16.321 1.00 93.00 99 LEU A CA 1
ATOM 787 C C . LEU A 1 99 ? 5.581 -2.205 -17.049 1.00 93.00 99 LEU A C 1
ATOM 789 O O . LEU A 1 99 ? 5.867 -2.612 -18.168 1.00 93.00 99 LEU A O 1
ATOM 793 N N . ALA A 1 100 ? 4.425 -2.507 -16.450 1.00 93.81 100 ALA A N 1
ATOM 794 C CA . ALA A 1 100 ? 3.413 -3.395 -17.024 1.00 93.81 100 ALA A CA 1
ATOM 795 C C . ALA A 1 100 ? 2.822 -2.890 -18.349 1.00 93.81 100 ALA A C 1
ATOM 797 O O . ALA A 1 100 ? 2.399 -3.686 -19.182 1.00 93.81 100 ALA A O 1
ATOM 798 N N . LEU A 1 101 ? 2.761 -1.570 -18.519 1.00 93.12 101 LEU A N 1
ATOM 799 C CA . LEU A 1 101 ? 2.211 -0.909 -19.701 1.00 93.12 101 LEU A CA 1
ATOM 800 C C . LEU A 1 101 ? 3.293 -0.489 -20.707 1.00 93.12 101 LEU A C 1
ATOM 802 O O . LEU A 1 101 ? 2.968 0.194 -21.675 1.00 93.12 101 LEU A O 1
ATOM 806 N N . GLU A 1 102 ? 4.558 -0.849 -20.463 1.00 89.81 102 GLU A N 1
ATOM 807 C CA . GLU A 1 102 ? 5.721 -0.454 -21.272 1.00 89.81 102 GLU A CA 1
ATOM 808 C C . GLU A 1 102 ? 5.857 1.070 -21.455 1.00 89.81 102 GLU A C 1
ATOM 810 O O . GLU A 1 102 ? 6.440 1.572 -22.418 1.00 89.81 102 GLU A O 1
ATOM 815 N N . ILE A 1 103 ? 5.342 1.838 -20.496 1.00 78.75 103 ILE A N 1
ATOM 816 C CA . ILE A 1 103 ? 5.490 3.289 -20.468 1.00 78.75 103 ILE A CA 1
ATOM 817 C C . ILE A 1 103 ? 6.874 3.583 -19.881 1.00 78.75 103 ILE A C 1
ATOM 819 O O . ILE A 1 103 ? 7.142 3.253 -18.728 1.00 78.75 103 ILE A O 1
ATOM 823 N N . ASP A 1 104 ? 7.741 4.212 -20.677 1.00 64.50 104 ASP A N 1
ATOM 824 C CA . ASP A 1 104 ? 9.142 4.548 -20.359 1.00 64.50 104 ASP A CA 1
ATOM 825 C C . ASP A 1 104 ? 10.139 3.359 -20.316 1.00 64.50 104 ASP A C 1
ATOM 827 O O . ASP A 1 104 ? 11.274 3.535 -19.864 1.00 64.50 104 ASP 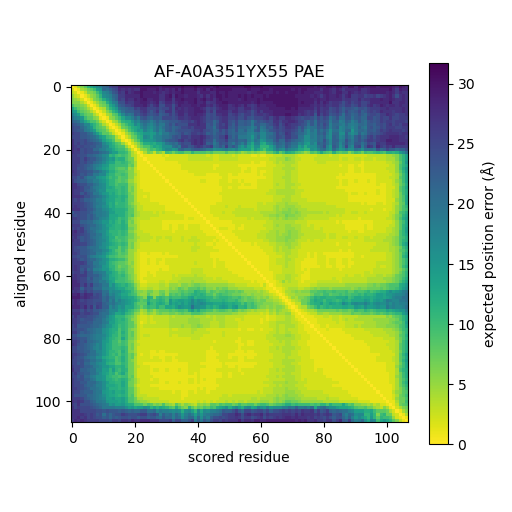A O 1
ATOM 831 N N . ALA A 1 105 ? 9.784 2.165 -20.814 1.00 52.97 105 ALA A N 1
ATOM 832 C CA . ALA A 1 105 ? 10.744 1.063 -20.965 1.00 52.97 105 ALA A CA 1
ATOM 833 C C . ALA A 1 105 ? 11.746 1.364 -22.106 1.00 52.97 105 ALA A C 1
ATOM 835 O O . ALA A 1 105 ? 11.310 1.719 -23.208 1.00 52.97 105 ALA A O 1
ATOM 836 N N . PRO A 1 106 ? 13.076 1.256 -21.892 1.00 47.88 106 PRO A N 1
ATOM 837 C CA . PRO A 1 106 ? 14.024 1.358 -22.993 1.00 47.88 106 PRO A CA 1
ATOM 838 C C . PRO A 1 106 ? 13.773 0.203 -23.971 1.00 47.88 106 PRO A C 1
ATOM 840 O O . PRO A 1 106 ? 13.808 -0.960 -23.569 1.00 47.88 106 PRO A O 1
ATOM 843 N N . GLN A 1 107 ? 13.467 0.566 -25.220 1.00 44.88 107 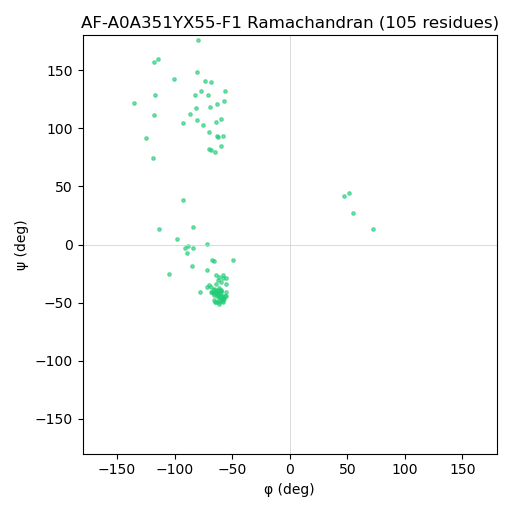GLN A N 1
ATOM 844 C CA . GLN A 1 107 ? 13.365 -0.342 -26.369 1.00 44.88 107 GLN A CA 1
ATOM 845 C C . GLN A 1 107 ? 14.699 -1.045 -26.627 1.00 44.88 107 GLN A C 1
ATOM 847 O O . GLN A 1 107 ? 15.746 -0.360 -26.512 1.00 44.88 107 GLN A O 1
#

Foldseek 3Di:
DDDPDPPPPPPPPPPDVPPVLALVVLLVLLVVLVVLCVVVVHDAPCPDPVCVVLSVLSVLQNVPCVVHVDPDHDHDDADPVSVVVSVRNVVSSVVSVCVSVVPPPDD

Radius of gyration: 17.09 Å; Cα contacts (8 Å, |Δi|>4): 66; chains: 1; bounding box: 36×48×41 Å